Protein AF-A0A533VZ09-F1 (afdb_monomer)

Foldseek 3Di:
DDDDDDDDDPVVVVVLVVQDDDPDDSVRSVVCVVVVPPDPCVCPCVCVPPPVVVVVVVVVVVVVVVPDPPD

Sequence (71 aa):
MTSKNLSVKEDVYKKLREAKKGNESFSDVIERLLDGGHDLMAFAGILSRDKEFERVKSDIQQVRKRTVLRT

Radius of gyration: 22.59 Å; Cα contacts (8 Å, |Δi|>4): 14; chains: 1; bounding box: 42×36×55 Å

Secondary structure (DSSP, 8-state):
---------HHHHHHHHHH--TT--HHHHHHHHHHT---GGGGTTTTTT-HHHHHHHHHHHHHHHH-----

pLDDT: mean 85.28, std 9.62, range [54.0, 96.25]

Structure (mmCIF, N/CA/C/O backbone):
data_AF-A0A533VZ09-F1
#
_entry.id   AF-A0A533VZ09-F1
#
loop_
_atom_site.group_PDB
_atom_site.id
_atom_site.type_symbol
_atom_site.label_atom_id
_atom_site.label_alt_id
_atom_site.label_comp_id
_atom_site.label_asym_id
_atom_site.label_entity_id
_atom_site.label_seq_id
_atom_site.pdbx_PDB_ins_code
_atom_site.Cartn_x
_atom_site.Cartn_y
_atom_site.Cartn_z
_atom_site.occupancy
_atom_site.B_iso_or_equiv
_atom_site.auth_seq_id
_atom_site.auth_comp_id
_atom_site.auth_asym_id
_atom_site.auth_atom_id
_atom_site.pdbx_PDB_model_num
ATOM 1 N N . MET A 1 1 ? 2.171 15.963 21.982 1.00 58.31 1 MET A N 1
ATOM 2 C CA . MET A 1 1 ? 1.198 15.387 21.031 1.00 58.31 1 MET A CA 1
ATOM 3 C C . MET A 1 1 ? -0.183 15.443 21.650 1.00 58.31 1 MET A C 1
ATOM 5 O O . MET A 1 1 ? -0.329 15.036 22.795 1.00 58.31 1 MET A O 1
ATOM 9 N N . THR A 1 2 ? -1.169 15.967 20.927 1.00 81.00 2 THR A N 1
ATOM 10 C CA . THR A 1 2 ? -2.573 15.943 21.359 1.00 81.00 2 THR A CA 1
ATOM 11 C C . THR A 1 2 ? -3.165 14.595 20.974 1.00 81.00 2 THR A C 1
ATOM 13 O O . THR A 1 2 ? -3.183 14.258 19.793 1.00 81.00 2 THR A O 1
ATOM 16 N N . SER A 1 3 ? -3.639 13.818 21.944 1.00 82.06 3 SER A N 1
ATOM 17 C CA . SER A 1 3 ? -4.374 12.589 21.656 1.00 82.06 3 SER A CA 1
ATOM 18 C C . SER A 1 3 ? -5.819 12.923 21.281 1.00 82.06 3 SER A C 1
ATOM 20 O O . SER A 1 3 ? -6.461 13.791 21.874 1.00 82.06 3 SER A O 1
ATOM 22 N N . LYS A 1 4 ? -6.335 12.240 20.260 1.00 86.38 4 LYS A N 1
ATOM 23 C CA . LYS A 1 4 ? -7.753 12.258 19.895 1.00 86.38 4 LYS A CA 1
ATOM 24 C C . LYS A 1 4 ? -8.250 10.820 19.865 1.00 86.38 4 LY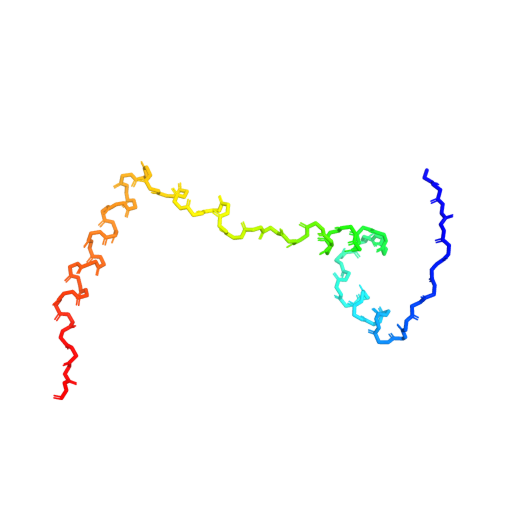S A C 1
ATOM 26 O O . LYS A 1 4 ? -7.541 9.933 19.399 1.00 86.38 4 LYS A O 1
ATOM 31 N N . ASN A 1 5 ? -9.466 10.603 20.352 1.00 89.50 5 ASN A N 1
ATOM 32 C CA . ASN A 1 5 ? -10.119 9.302 20.277 1.00 89.50 5 ASN A CA 1
ATOM 33 C C . ASN A 1 5 ? -10.794 9.159 18.908 1.00 89.50 5 ASN A C 1
ATOM 35 O O . ASN A 1 5 ? -11.576 10.025 18.515 1.00 89.50 5 ASN A O 1
ATOM 39 N N . LEU A 1 6 ? -10.502 8.069 18.197 1.00 87.56 6 LEU A N 1
ATOM 40 C CA . LEU A 1 6 ? -11.112 7.723 16.915 1.00 87.56 6 LEU A CA 1
ATOM 41 C C . LEU A 1 6 ? -11.787 6.357 17.043 1.00 87.56 6 LEU A C 1
ATOM 43 O O . LEU A 1 6 ? -11.149 5.383 17.432 1.00 87.56 6 LEU A O 1
ATOM 47 N N . SER A 1 7 ? -13.070 6.285 16.697 1.00 92.44 7 SER A N 1
ATOM 48 C CA . SER A 1 7 ? -13.769 5.004 16.564 1.00 92.44 7 SER A CA 1
ATOM 49 C C . SER A 1 7 ? -13.590 4.474 15.146 1.00 92.44 7 SER A C 1
ATOM 51 O O . SER A 1 7 ? -13.807 5.202 14.179 1.00 92.44 7 SER A O 1
ATOM 53 N N . VAL A 1 8 ? -13.208 3.206 15.017 1.00 92.12 8 VAL A N 1
ATOM 54 C CA . VAL A 1 8 ? -13.035 2.520 13.730 1.00 92.12 8 VAL A CA 1
ATOM 55 C C . VAL A 1 8 ? -13.898 1.265 13.689 1.00 92.12 8 VAL A C 1
ATOM 57 O O . VAL A 1 8 ? -14.252 0.712 14.728 1.00 92.12 8 VAL A O 1
ATOM 60 N N . LYS A 1 9 ? -14.244 0.804 12.484 1.00 96.25 9 LYS A N 1
ATOM 61 C CA . LYS A 1 9 ? -14.922 -0.489 12.321 1.00 96.25 9 LYS A CA 1
ATOM 62 C C . LYS A 1 9 ? -14.006 -1.617 12.800 1.00 96.25 9 LYS A C 1
ATOM 64 O O . LYS A 1 9 ? -12.794 -1.539 12.604 1.00 96.25 9 LYS A O 1
ATOM 69 N N . GLU A 1 10 ? -14.595 -2.686 13.325 1.00 95.12 10 GLU A N 1
ATOM 70 C CA . GLU A 1 10 ? -13.861 -3.866 13.801 1.00 95.12 10 GLU A CA 1
ATOM 71 C C . GLU A 1 10 ? -12.910 -4.429 12.731 1.00 95.12 10 GLU A C 1
ATOM 73 O O . GLU A 1 10 ? -11.738 -4.690 12.995 1.00 95.12 10 GLU A O 1
ATOM 78 N N . ASP A 1 11 ? -13.364 -4.515 11.479 1.00 96.19 11 ASP A N 1
ATOM 79 C CA . ASP A 1 11 ? -12.526 -5.007 10.380 1.00 96.19 11 ASP A CA 1
ATOM 80 C C . ASP A 1 11 ? -11.329 -4.091 10.090 1.00 96.19 11 ASP A C 1
ATOM 82 O O . ASP A 1 11 ? -10.256 -4.559 9.715 1.00 96.19 11 ASP A O 1
ATOM 86 N N . VAL A 1 12 ? -11.487 -2.776 10.275 1.00 93.44 12 VAL A N 1
ATOM 87 C CA . VAL A 1 12 ? -10.394 -1.806 10.108 1.00 93.44 12 VAL A CA 1
ATOM 88 C C . VAL A 1 12 ? -9.397 -1.943 11.253 1.00 93.44 12 VAL A C 1
ATOM 90 O O . VAL A 1 12 ? -8.193 -1.947 11.009 1.00 93.44 12 VAL A O 1
ATOM 93 N N . TYR A 1 13 ? -9.883 -2.120 12.483 1.00 94.00 13 TYR A N 1
ATOM 94 C CA . TYR A 1 13 ? -9.028 -2.391 13.634 1.00 94.00 13 TYR A CA 1
ATOM 95 C C . TYR A 1 13 ? -8.178 -3.652 13.423 1.00 94.00 13 TYR A C 1
ATOM 97 O O . TYR A 1 13 ? -6.963 -3.610 13.620 1.00 94.00 13 TYR A O 1
ATOM 105 N N . LYS A 1 14 ? -8.784 -4.747 12.941 1.00 94.44 14 LYS A N 1
ATOM 106 C CA . LYS A 1 14 ? -8.065 -5.989 12.612 1.00 94.44 14 LYS A CA 1
ATOM 107 C C . LYS A 1 14 ? -6.971 -5.760 11.571 1.00 94.44 14 LYS A C 1
ATOM 109 O O . LYS A 1 14 ? -5.831 -6.141 11.813 1.00 94.44 14 LYS A O 1
ATOM 114 N N . LYS A 1 15 ? -7.280 -5.053 10.479 1.00 93.44 15 LYS A N 1
ATOM 115 C CA . LYS A 1 15 ? -6.289 -4.708 9.443 1.00 93.44 15 LYS A CA 1
ATOM 116 C C . LYS A 1 15 ? -5.130 -3.878 9.992 1.00 93.44 15 LYS A C 1
ATOM 118 O O . LYS A 1 15 ? -3.980 -4.148 9.668 1.00 93.44 15 LYS A O 1
ATOM 123 N N . LEU A 1 16 ? -5.412 -2.888 10.839 1.00 92.50 16 LEU A N 1
ATOM 124 C CA . LEU A 1 16 ? -4.368 -2.076 11.474 1.00 92.50 16 LEU A CA 1
ATOM 125 C C . LEU A 1 16 ? -3.508 -2.907 12.429 1.00 92.50 16 LEU A C 1
ATOM 127 O O . LEU A 1 16 ? -2.296 -2.716 12.493 1.00 92.50 16 LEU A O 1
ATOM 131 N N . ARG A 1 17 ? -4.120 -3.850 13.152 1.00 91.69 17 ARG A N 1
ATOM 132 C CA . ARG A 1 17 ? -3.415 -4.772 14.044 1.00 91.69 17 ARG A CA 1
ATOM 133 C C . ARG A 1 17 ? -2.506 -5.732 13.275 1.00 91.69 17 ARG A C 1
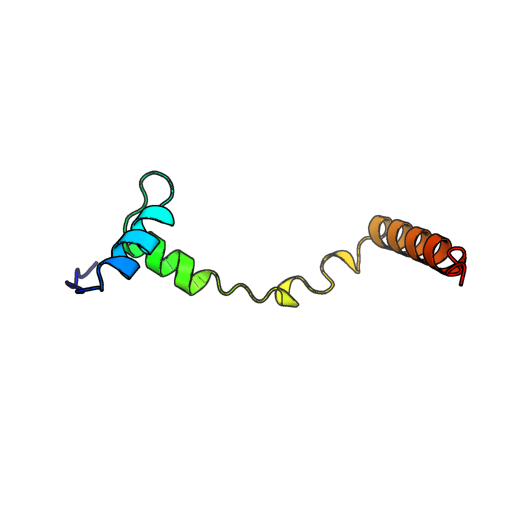ATOM 135 O O . ARG A 1 17 ? -1.397 -5.978 13.728 1.00 91.69 17 ARG A O 1
ATOM 142 N N . GLU A 1 18 ? -2.951 -6.251 12.135 1.00 92.94 18 GLU A N 1
ATOM 143 C CA . GLU A 1 18 ? -2.146 -7.108 11.251 1.00 92.94 18 GLU A CA 1
ATOM 144 C C . GLU A 1 18 ? -1.018 -6.335 10.563 1.00 92.94 18 GLU A C 1
ATOM 146 O O . GLU A 1 18 ? 0.086 -6.847 10.406 1.00 92.94 18 GLU A O 1
ATOM 151 N N . ALA A 1 19 ? -1.274 -5.080 10.185 1.00 89.69 19 ALA A N 1
ATOM 152 C CA . ALA A 1 19 ? -0.272 -4.206 9.588 1.00 89.69 19 ALA A CA 1
ATOM 153 C C . ALA A 1 19 ? 0.812 -3.761 10.581 1.00 89.69 19 ALA A C 1
ATOM 155 O O . ALA A 1 19 ? 1.830 -3.222 10.137 1.00 89.69 19 ALA A O 1
ATOM 156 N N . LYS A 1 20 ? 0.592 -3.963 11.887 1.00 92.25 20 LYS A N 1
ATOM 157 C CA . LYS A 1 20 ? 1.470 -3.535 12.973 1.00 92.25 20 LYS A CA 1
ATOM 158 C C . LYS A 1 20 ? 2.796 -4.308 12.969 1.00 92.25 20 LYS A C 1
ATOM 160 O O . LYS A 1 20 ? 2.816 -5.534 13.038 1.00 92.25 20 LYS A O 1
ATOM 165 N N . LYS A 1 21 ? 3.917 -3.593 12.958 1.00 89.50 21 LYS A N 1
ATOM 166 C CA . LYS A 1 21 ? 5.286 -4.117 12.970 1.00 89.50 21 LYS A CA 1
ATOM 167 C C . LYS A 1 21 ? 5.971 -3.823 14.303 1.00 89.50 21 LYS A C 1
ATOM 169 O O . LYS A 1 21 ? 6.131 -2.672 14.703 1.00 89.50 21 LYS A O 1
ATOM 174 N N . GLY A 1 22 ? 6.424 -4.876 14.983 1.00 86.06 22 GLY A N 1
ATOM 175 C CA . GLY A 1 22 ? 7.163 -4.757 16.241 1.00 86.06 22 GLY A CA 1
ATOM 176 C C . GLY A 1 22 ? 6.364 -4.021 17.319 1.00 86.06 22 GLY A C 1
ATOM 177 O O . GLY A 1 22 ? 5.243 -4.412 17.643 1.00 86.06 22 GLY A O 1
ATOM 178 N N . ASN A 1 23 ? 6.953 -2.955 17.866 1.00 85.94 23 ASN A N 1
ATOM 179 C CA . ASN A 1 23 ? 6.386 -2.187 18.975 1.00 85.94 23 ASN A CA 1
ATOM 180 C C . ASN A 1 23 ? 5.818 -0.817 18.552 1.00 85.94 23 ASN A C 1
ATOM 182 O O . ASN A 1 23 ? 5.723 0.080 19.386 1.00 85.94 23 ASN A O 1
ATOM 186 N N . GLU A 1 24 ? 5.465 -0.640 17.272 1.00 88.88 24 GLU A N 1
ATOM 187 C CA . GLU A 1 24 ? 4.911 0.628 16.765 1.00 88.88 24 GLU A CA 1
ATOM 188 C C . GLU A 1 24 ? 3.559 0.975 17.425 1.00 88.88 24 GLU A C 1
ATOM 190 O O . GLU A 1 24 ? 2.856 0.102 17.937 1.00 88.88 24 GLU A O 1
ATOM 195 N N . SER A 1 25 ? 3.173 2.246 17.484 1.00 91.75 25 SER A N 1
ATOM 196 C CA . SER A 1 25 ? 1.834 2.654 17.923 1.00 91.75 25 SER A CA 1
ATOM 197 C C . SER A 1 25 ? 0.847 2.613 16.754 1.00 91.75 25 SER A C 1
ATOM 199 O O . SER A 1 25 ? 1.246 2.639 15.594 1.00 91.75 25 SER A O 1
ATOM 201 N N . PHE A 1 26 ? -0.462 2.568 17.028 1.00 91.19 26 PHE A N 1
ATOM 202 C CA . PHE A 1 26 ? -1.464 2.651 15.952 1.00 91.19 26 PHE A CA 1
ATOM 203 C C . PHE A 1 26 ? -1.370 3.960 15.160 1.00 91.19 26 PHE A C 1
ATOM 205 O O . PHE A 1 26 ? -1.650 3.952 13.965 1.00 91.19 26 PHE A O 1
ATOM 212 N N . SER A 1 27 ? -0.949 5.054 15.801 1.00 90.06 27 SER A N 1
ATOM 213 C CA . SER A 1 27 ? -0.681 6.317 15.115 1.00 90.06 27 SER A CA 1
ATOM 214 C C . SER A 1 27 ? 0.447 6.163 14.095 1.00 90.06 27 SER A C 1
ATOM 216 O O . SER A 1 27 ? 0.267 6.569 12.954 1.00 90.06 27 SER A O 1
ATOM 218 N N . ASP A 1 28 ? 1.536 5.480 14.463 1.00 90.62 28 ASP A N 1
ATOM 219 C CA . ASP A 1 28 ? 2.679 5.243 13.567 1.00 90.62 28 ASP A CA 1
ATOM 220 C C . ASP A 1 28 ? 2.291 4.337 12.386 1.00 90.62 28 ASP A C 1
ATOM 222 O O . ASP A 1 28 ? 2.722 4.562 11.257 1.00 90.62 28 ASP A O 1
ATOM 226 N N . VAL A 1 29 ? 1.429 3.331 12.615 1.00 92.19 29 VAL A N 1
ATOM 227 C CA . VAL A 1 29 ? 0.880 2.498 11.526 1.00 92.19 29 VAL A CA 1
ATOM 228 C C . VAL A 1 29 ? 0.110 3.362 10.535 1.00 92.19 29 VAL A C 1
ATOM 230 O O . VAL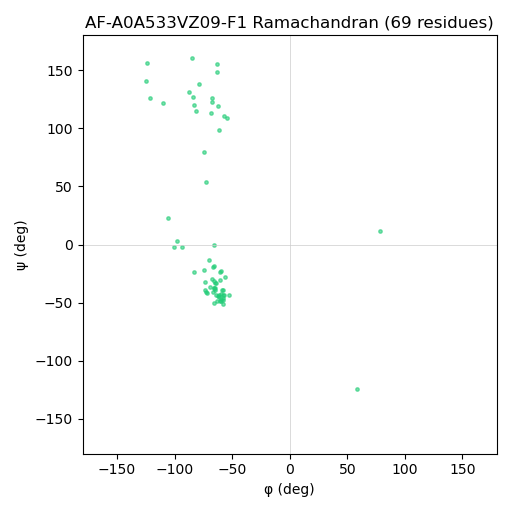 A 1 29 ? 0.287 3.218 9.327 1.00 92.19 29 VAL A O 1
ATOM 233 N N . ILE A 1 30 ? -0.773 4.226 11.043 1.00 89.81 30 ILE A N 1
ATOM 234 C CA . ILE A 1 30 ? -1.618 5.087 10.215 1.00 89.81 30 ILE A CA 1
ATOM 235 C C . ILE A 1 30 ? -0.745 6.050 9.414 1.00 89.81 30 ILE A C 1
ATOM 237 O O . ILE A 1 30 ? -0.916 6.127 8.204 1.00 89.81 30 ILE A O 1
ATOM 241 N N . GLU A 1 31 ? 0.210 6.717 10.057 1.00 89.38 31 GLU A N 1
ATOM 242 C CA . GLU A 1 31 ? 1.149 7.632 9.404 1.00 89.38 31 GLU A CA 1
ATOM 243 C C . GLU A 1 31 ? 1.940 6.913 8.307 1.00 89.38 31 GLU A C 1
ATOM 245 O O . GLU A 1 31 ? 1.858 7.292 7.145 1.00 89.38 31 GLU A O 1
ATOM 250 N N . ARG A 1 32 ? 2.550 5.761 8.611 1.00 87.88 32 ARG A N 1
ATOM 251 C CA . ARG A 1 32 ? 3.275 4.944 7.626 1.00 87.88 32 ARG A CA 1
ATOM 252 C C . ARG A 1 32 ? 2.408 4.485 6.453 1.00 87.88 32 ARG A C 1
ATOM 254 O O . ARG A 1 32 ? 2.903 4.365 5.336 1.00 87.88 32 ARG A O 1
ATOM 261 N N . LEU A 1 33 ? 1.149 4.122 6.695 1.00 87.00 33 LEU A N 1
ATOM 262 C CA . LEU A 1 33 ? 0.242 3.683 5.631 1.00 87.00 33 LEU A CA 1
ATOM 263 C C . LEU A 1 33 ? -0.237 4.853 4.765 1.00 87.00 33 LEU A C 1
ATOM 265 O O . LEU A 1 33 ? -0.455 4.654 3.573 1.00 87.00 33 LEU A O 1
ATOM 269 N N . LEU A 1 34 ? -0.390 6.043 5.348 1.00 85.75 34 LEU A N 1
ATOM 270 C CA . LEU A 1 34 ? -0.726 7.266 4.620 1.00 85.75 34 LEU A CA 1
ATOM 271 C C . LEU A 1 34 ? 0.474 7.787 3.817 1.00 85.75 34 LEU A C 1
ATOM 273 O O . LEU A 1 34 ? 0.306 8.172 2.662 1.00 85.75 34 LEU A O 1
ATOM 277 N N . ASP A 1 35 ? 1.677 7.704 4.382 1.00 81.50 35 ASP A N 1
ATOM 278 C CA . ASP A 1 35 ? 2.939 8.064 3.724 1.00 81.50 35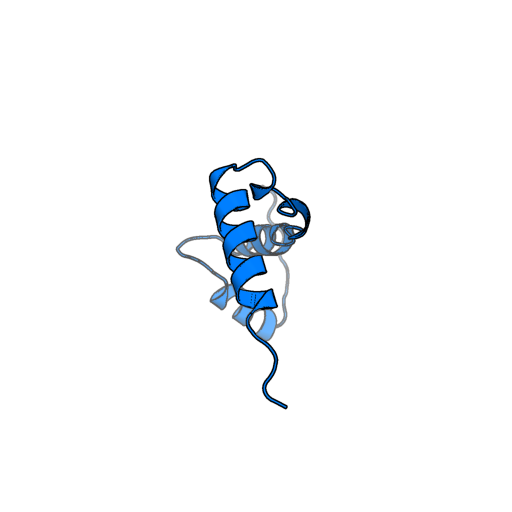 ASP A CA 1
ATOM 279 C C . ASP A 1 35 ? 3.381 7.021 2.687 1.00 81.50 35 ASP A C 1
ATOM 281 O O . ASP A 1 35 ? 4.128 7.323 1.758 1.00 81.50 35 ASP A O 1
ATOM 285 N N . GLY A 1 36 ? 2.890 5.783 2.816 1.00 62.53 36 GLY A N 1
ATOM 286 C CA . GLY A 1 36 ? 3.223 4.632 1.975 1.00 62.53 36 GLY A CA 1
ATOM 287 C C . GLY A 1 36 ? 2.766 4.732 0.517 1.00 62.53 36 GLY A C 1
ATOM 288 O O . GLY A 1 36 ? 3.052 3.830 -0.272 1.00 62.53 36 GLY A O 1
ATOM 289 N N . GLY A 1 37 ? 2.109 5.825 0.127 1.00 61.62 37 GLY A N 1
ATOM 290 C CA . GLY A 1 37 ? 1.915 6.210 -1.268 1.00 61.62 37 GLY A CA 1
ATOM 291 C C . GLY A 1 37 ? 3.208 6.721 -1.906 1.00 61.62 37 GLY A C 1
ATOM 292 O O . GLY A 1 37 ? 3.229 7.823 -2.446 1.00 61.62 37 GLY A O 1
ATOM 293 N N . HIS A 1 38 ? 4.301 5.956 -1.847 1.00 64.75 38 HIS A N 1
ATOM 294 C CA . HIS A 1 38 ? 5.476 6.286 -2.644 1.00 64.75 38 HIS A CA 1
ATOM 295 C C . HIS A 1 38 ? 5.128 6.065 -4.113 1.00 64.75 38 HIS A C 1
ATOM 297 O O . HIS A 1 38 ? 4.881 4.936 -4.542 1.00 64.75 38 HIS A O 1
ATOM 303 N N . ASP A 1 39 ? 5.093 7.154 -4.878 1.00 75.31 39 ASP A N 1
ATOM 304 C CA . ASP A 1 39 ? 4.964 7.091 -6.324 1.00 75.31 39 ASP A CA 1
ATOM 305 C C . ASP A 1 39 ? 6.121 6.253 -6.879 1.00 75.31 39 ASP A C 1
ATOM 307 O O . ASP A 1 39 ? 7.282 6.660 -6.833 1.00 75.31 39 ASP A O 1
ATOM 311 N N . LEU A 1 40 ? 5.817 5.058 -7.390 1.00 76.75 40 LEU A N 1
ATOM 312 C CA . LEU A 1 40 ? 6.820 4.186 -8.001 1.00 76.75 40 LEU A CA 1
ATOM 313 C C . LEU A 1 40 ? 7.506 4.873 -9.191 1.00 76.75 40 LEU A C 1
ATOM 315 O O . LEU A 1 40 ? 8.649 4.538 -9.509 1.00 76.75 40 LEU A O 1
ATOM 319 N N . MET A 1 41 ? 6.859 5.871 -9.807 1.00 81.38 41 MET A N 1
ATOM 320 C CA . MET A 1 41 ? 7.474 6.687 -10.853 1.00 81.38 41 MET A CA 1
ATOM 321 C C . MET A 1 41 ? 8.618 7.553 -10.330 1.00 81.38 41 MET A C 1
ATOM 323 O O . MET A 1 41 ? 9.492 7.907 -11.117 1.00 81.38 41 MET A O 1
ATOM 327 N N . ALA A 1 42 ? 8.712 7.808 -9.022 1.00 80.06 42 ALA A N 1
ATOM 328 C CA . ALA A 1 42 ? 9.879 8.465 -8.434 1.00 80.06 42 ALA A CA 1
ATOM 329 C C . ALA A 1 42 ? 11.178 7.662 -8.644 1.00 80.06 42 ALA A C 1
ATOM 331 O O . ALA A 1 42 ? 12.265 8.236 -8.658 1.00 80.06 42 ALA A O 1
ATOM 332 N N . PHE A 1 43 ? 11.084 6.344 -8.858 1.00 83.31 43 PHE A N 1
ATOM 333 C CA . PHE A 1 43 ? 12.227 5.479 -9.163 1.00 83.31 43 PHE A CA 1
ATOM 334 C C . PHE A 1 43 ? 12.461 5.292 -10.672 1.00 83.31 43 PHE A C 1
ATOM 336 O O . PHE A 1 43 ? 13.419 4.622 -11.073 1.00 83.31 43 PHE A O 1
ATOM 343 N N . ALA A 1 44 ? 11.613 5.866 -11.532 1.00 86.50 44 ALA A N 1
ATOM 344 C CA . ALA A 1 44 ? 11.741 5.721 -12.975 1.00 86.50 44 ALA A CA 1
ATOM 345 C C . ALA A 1 44 ? 13.069 6.321 -13.461 1.00 86.50 44 ALA A C 1
ATOM 347 O O . ALA A 1 44 ? 13.349 7.507 -13.310 1.00 86.50 44 ALA A O 1
ATOM 348 N N . GLY A 1 45 ? 13.906 5.478 -14.066 1.00 86.12 45 GLY A N 1
ATOM 349 C CA . GLY A 1 45 ? 15.199 5.895 -14.602 1.00 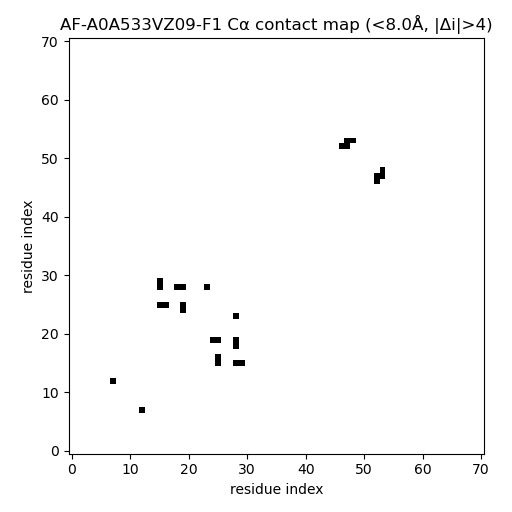86.12 45 GLY A CA 1
ATOM 350 C C . GLY A 1 45 ? 16.317 6.062 -13.569 1.00 86.12 45 GLY A C 1
ATOM 351 O O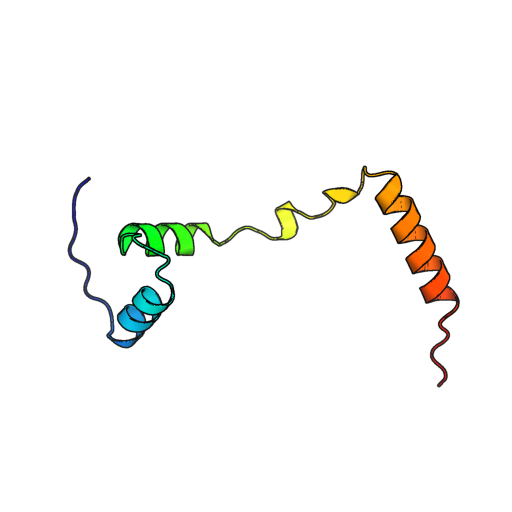 . GLY A 1 45 ? 17.382 6.561 -13.932 1.00 86.12 45 GLY A O 1
ATOM 352 N N . ILE A 1 46 ? 16.136 5.599 -12.324 1.00 89.94 46 ILE A N 1
ATOM 353 C CA . ILE A 1 46 ? 17.187 5.639 -11.288 1.00 89.94 46 ILE A CA 1
ATOM 354 C C . ILE A 1 46 ? 18.483 4.923 -11.718 1.00 89.94 46 ILE A C 1
ATOM 356 O O . ILE A 1 46 ? 19.574 5.325 -11.327 1.00 89.94 46 ILE A O 1
ATOM 360 N N . LEU A 1 47 ? 18.375 3.922 -12.599 1.00 87.88 47 LEU A N 1
ATOM 361 C CA . LEU A 1 47 ? 19.505 3.162 -13.150 1.00 87.88 47 LEU A CA 1
ATOM 362 C C . LEU A 1 47 ? 19.956 3.643 -14.541 1.00 87.88 47 LEU A C 1
ATOM 364 O O . LEU A 1 47 ? 20.871 3.070 -15.119 1.00 87.88 47 LEU A O 1
ATOM 368 N N . SER A 1 48 ? 19.360 4.703 -15.100 1.00 84.25 48 SER A N 1
ATOM 369 C CA . SER A 1 48 ? 19.648 5.148 -16.478 1.00 84.25 48 SER A CA 1
ATOM 370 C C . SER A 1 48 ? 21.074 5.671 -16.686 1.00 84.25 48 SER A C 1
ATOM 372 O O . SER A 1 48 ? 21.521 5.796 -17.823 1.00 84.25 48 SER A O 1
ATOM 374 N N . ARG A 1 49 ? 21.785 6.036 -15.612 1.00 83.94 49 ARG A N 1
ATOM 375 C CA . ARG A 1 49 ? 23.182 6.513 -15.670 1.00 83.94 49 ARG A CA 1
ATOM 376 C C . ARG A 1 49 ? 24.199 5.434 -15.302 1.00 83.94 49 ARG A C 1
ATOM 378 O O . ARG A 1 49 ? 25.400 5.697 -15.340 1.00 83.94 49 ARG A O 1
ATOM 385 N N . ASP A 1 50 ? 23.728 4.247 -14.939 1.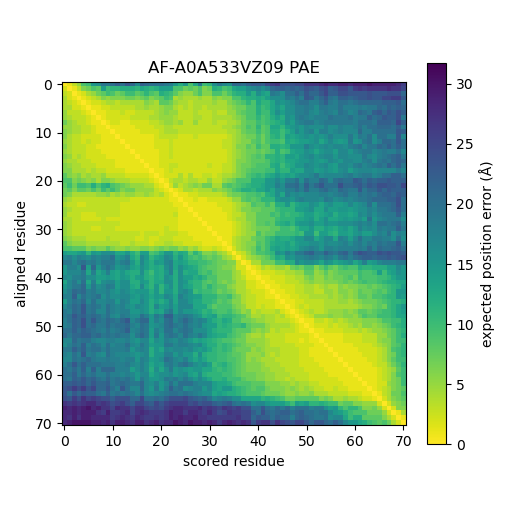00 90.19 50 ASP A N 1
ATOM 386 C CA . ASP A 1 50 ? 24.579 3.132 -14.565 1.00 90.19 50 ASP A CA 1
ATOM 387 C C . ASP A 1 50 ? 25.096 2.424 -15.829 1.00 90.19 50 ASP A C 1
ATOM 389 O O . ASP A 1 50 ? 24.342 1.858 -16.626 1.00 90.19 50 ASP A O 1
ATOM 393 N N . LYS A 1 51 ? 26.418 2.481 -16.024 1.00 86.44 51 LYS A N 1
ATOM 394 C CA . LYS A 1 51 ? 27.088 1.890 -17.189 1.00 86.44 51 LYS A CA 1
ATOM 395 C C . LYS A 1 51 ? 27.032 0.363 -17.186 1.00 86.44 51 LYS A C 1
ATOM 397 O O . LYS A 1 51 ? 27.065 -0.230 -18.263 1.00 86.44 51 LYS A O 1
ATOM 402 N N . GLU A 1 52 ? 26.987 -0.273 -16.020 1.00 89.25 52 GLU A N 1
ATOM 403 C CA . GLU A 1 52 ? 26.820 -1.723 -15.917 1.00 89.25 52 GLU A CA 1
ATOM 404 C C . GLU A 1 52 ? 25.387 -2.107 -16.276 1.00 89.25 52 GLU A C 1
ATOM 406 O O . GLU A 1 52 ? 25.170 -3.038 -17.055 1.00 89.25 52 GLU A O 1
ATOM 411 N N . PHE A 1 53 ? 24.411 -1.324 -15.813 1.00 89.69 53 PHE A N 1
ATOM 412 C CA . PHE A 1 53 ? 23.005 -1.570 -16.118 1.00 89.69 53 PHE A CA 1
ATOM 413 C C . PHE A 1 53 ? 22.683 -1.419 -17.610 1.00 89.69 53 PHE A C 1
ATOM 415 O O . PHE A 1 53 ? 21.929 -2.219 -18.164 1.00 89.69 53 PHE A O 1
ATOM 422 N N . GLU A 1 54 ? 23.298 -0.457 -18.302 1.00 88.00 54 GLU A N 1
ATOM 423 C CA . GLU A 1 54 ? 23.148 -0.330 -19.758 1.00 88.00 54 GLU A CA 1
ATOM 424 C C . GLU A 1 54 ? 23.725 -1.536 -20.524 1.00 88.00 54 GLU A C 1
ATOM 426 O O . GLU A 1 54 ? 23.149 -1.952 -21.532 1.00 88.00 54 GLU A O 1
ATOM 431 N N . ARG A 1 55 ? 24.797 -2.174 -20.026 1.00 90.19 55 ARG A N 1
ATOM 432 C CA . ARG A 1 55 ? 25.308 -3.430 -20.613 1.00 90.19 55 ARG A CA 1
ATOM 433 C C . ARG A 1 55 ? 24.302 -4.563 -20.447 1.00 90.19 55 ARG A C 1
ATOM 435 O O . ARG A 1 55 ? 23.915 -5.176 -21.438 1.00 90.19 55 ARG A O 1
ATOM 442 N N . VAL A 1 56 ? 23.805 -4.768 -19.226 1.00 91.62 56 VAL A N 1
ATOM 443 C CA . VAL A 1 56 ? 22.787 -5.791 -18.927 1.00 91.62 56 VAL A CA 1
ATOM 444 C C . VAL A 1 56 ? 21.532 -5.581 -19.778 1.00 91.62 56 VAL A C 1
ATOM 446 O O . VAL A 1 56 ? 20.990 -6.520 -20.359 1.00 91.62 56 VAL A O 1
ATOM 449 N N . LYS A 1 57 ? 21.079 -4.333 -19.906 1.00 89.81 57 LYS A N 1
ATOM 450 C CA . LYS A 1 57 ? 19.931 -3.962 -20.738 1.00 89.81 57 LYS A CA 1
ATOM 451 C C . LYS A 1 57 ? 20.166 -4.280 -22.213 1.00 89.81 57 LYS A C 1
ATOM 453 O O . LYS A 1 57 ? 19.263 -4.815 -22.859 1.00 89.81 57 LYS A O 1
ATOM 458 N N . SER A 1 58 ? 21.355 -3.982 -22.738 1.00 90.44 58 SER A N 1
ATOM 459 C CA . SER A 1 58 ? 21.742 -4.343 -24.105 1.00 90.44 58 SER A CA 1
ATOM 460 C C . SER A 1 58 ? 21.696 -5.860 -24.308 1.00 90.44 58 SER A C 1
ATOM 462 O O . SER A 1 58 ? 21.057 -6.330 -25.251 1.00 90.44 58 SER A O 1
ATOM 464 N N . ASP A 1 59 ? 22.264 -6.637 -23.385 1.00 92.25 59 ASP A N 1
ATOM 465 C CA . ASP A 1 59 ? 22.279 -8.102 -23.461 1.00 92.25 59 ASP A CA 1
ATOM 466 C C . ASP A 1 59 ? 20.859 -8.687 -23.455 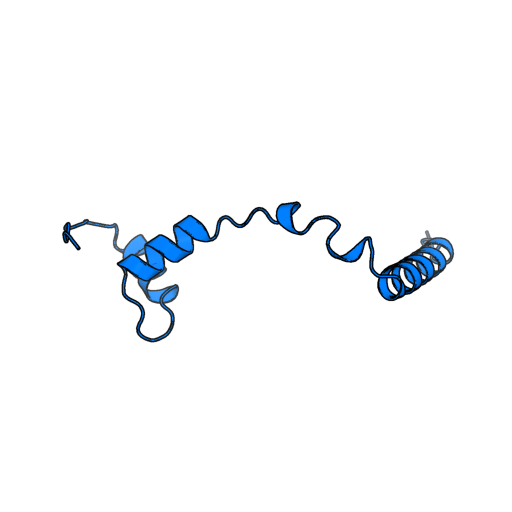1.00 92.25 59 ASP A C 1
ATOM 468 O O . ASP A 1 59 ? 20.512 -9.507 -24.311 1.00 92.25 59 ASP A O 1
ATOM 472 N N . ILE A 1 60 ? 19.985 -8.196 -22.568 1.00 91.00 60 ILE A N 1
ATOM 473 C CA . ILE A 1 60 ? 18.565 -8.581 -22.526 1.00 91.00 60 ILE A CA 1
ATOM 474 C C . ILE A 1 60 ? 17.877 -8.283 -23.864 1.00 91.00 60 ILE A C 1
ATOM 476 O O . ILE A 1 60 ? 17.105 -9.105 -24.365 1.00 91.00 60 ILE A O 1
ATOM 480 N N . GLN A 1 61 ? 18.136 -7.118 -24.465 1.00 89.56 61 GLN A N 1
ATOM 481 C CA . GLN A 1 61 ? 17.564 -6.764 -25.766 1.00 89.56 61 GLN A CA 1
ATOM 482 C C . GLN A 1 61 ? 18.060 -7.688 -26.882 1.00 89.56 61 GLN A C 1
ATOM 484 O O . GLN A 1 61 ? 17.269 -8.063 -27.748 1.00 89.56 61 GLN A O 1
ATOM 489 N N . GLN A 1 62 ? 19.336 -8.082 -26.866 1.00 91.38 62 GLN A N 1
ATOM 490 C CA . GLN A 1 62 ? 19.881 -9.034 -27.837 1.00 91.38 62 GLN A CA 1
ATOM 491 C C . GLN A 1 62 ? 19.229 -10.410 -27.704 1.00 91.38 62 GLN A C 1
ATOM 493 O O . GLN A 1 62 ? 18.843 -11.000 -28.714 1.00 91.38 62 GLN A O 1
ATOM 498 N N . VAL A 1 63 ? 19.036 -10.896 -26.474 1.00 89.19 63 VAL A N 1
ATOM 499 C CA . VAL A 1 63 ? 18.315 -12.151 -26.220 1.00 89.19 63 VAL A CA 1
ATOM 500 C C . VAL A 1 63 ? 16.878 -12.052 -26.731 1.00 89.19 63 VAL A C 1
ATOM 502 O O . VAL A 1 63 ? 16.457 -12.901 -27.510 1.00 89.19 63 VAL A O 1
ATOM 505 N N . ARG A 1 64 ? 16.148 -10.978 -26.399 1.00 85.50 64 ARG A N 1
ATOM 506 C CA . ARG A 1 64 ? 14.759 -10.782 -26.857 1.00 85.50 64 ARG A CA 1
ATOM 507 C C . ARG A 1 64 ? 14.612 -10.773 -28.376 1.00 85.50 64 ARG A C 1
ATOM 509 O O . ARG A 1 64 ? 13.652 -11.338 -28.879 1.00 85.50 64 ARG A O 1
ATOM 516 N N . LYS A 1 65 ? 15.549 -10.161 -29.105 1.00 85.38 65 LYS A N 1
ATOM 517 C CA . LYS A 1 65 ? 15.540 -10.157 -30.580 1.00 85.38 65 LYS A CA 1
ATOM 518 C C . LYS A 1 65 ? 15.746 -11.551 -31.173 1.00 85.38 65 LYS A C 1
ATOM 520 O O . LYS A 1 65 ? 15.252 -11.825 -32.260 1.00 85.38 65 LYS A O 1
ATOM 525 N N . ARG A 1 66 ? 16.499 -12.411 -30.482 1.00 81.19 66 ARG A N 1
ATOM 526 C CA . ARG A 1 66 ? 16.757 -13.797 -30.901 1.00 81.19 66 ARG A CA 1
ATOM 527 C C . ARG A 1 66 ? 15.628 -14.742 -30.505 1.00 81.19 66 ARG A C 1
ATOM 529 O O . ARG A 1 66 ? 15.450 -15.770 -31.151 1.00 81.19 66 ARG A O 1
ATOM 536 N N . THR A 1 67 ? 14.855 -14.388 -29.481 1.00 72.00 67 THR A N 1
ATOM 537 C CA . THR A 1 67 ? 13.628 -15.090 -29.111 1.00 72.00 67 THR A CA 1
ATOM 538 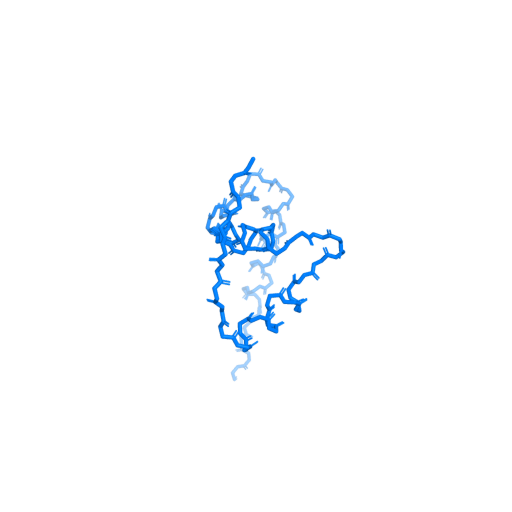C C . THR A 1 67 ? 12.526 -14.747 -30.108 1.00 72.00 67 THR A C 1
ATOM 540 O O . THR A 1 67 ? 11.653 -13.922 -29.854 1.00 72.00 67 THR A O 1
ATOM 543 N N . VAL A 1 68 ? 12.561 -15.393 -31.270 1.00 70.69 68 VAL A N 1
ATOM 544 C CA . VAL A 1 68 ? 11.388 -15.470 -32.139 1.00 70.69 68 VAL A CA 1
ATOM 545 C C . VAL A 1 68 ? 10.370 -16.336 -31.399 1.00 70.69 68 VAL A C 1
ATOM 547 O O . VAL A 1 68 ? 10.691 -17.463 -31.017 1.00 70.69 68 VAL A O 1
ATOM 550 N N . LEU A 1 69 ? 9.166 -15.816 -31.150 1.00 63.75 69 LEU A N 1
ATOM 551 C CA . LEU A 1 69 ? 8.041 -16.653 -30.734 1.00 63.75 69 LEU A CA 1
ATOM 552 C C . LEU A 1 69 ? 7.897 -17.750 -31.793 1.00 63.75 69 LEU A C 1
ATOM 554 O O . LEU A 1 69 ? 7.525 -17.463 -32.930 1.00 63.75 69 LEU A O 1
ATOM 558 N N . ARG A 1 70 ? 8.244 -18.991 -31.435 1.00 59.97 70 ARG A N 1
ATOM 559 C CA . ARG A 1 70 ? 7.849 -20.167 -32.213 1.00 59.97 70 ARG A CA 1
ATOM 560 C C . ARG A 1 70 ? 6.321 -20.172 -32.192 1.00 59.97 70 ARG A C 1
ATOM 562 O O . ARG A 1 70 ? 5.736 -20.503 -31.165 1.00 59.97 70 ARG A O 1
ATOM 569 N N . THR A 1 71 ? 5.730 -19.672 -33.272 1.00 54.00 71 THR A N 1
ATOM 570 C CA . THR A 1 71 ? 4.297 -19.785 -33.555 1.00 54.00 71 THR A CA 1
ATOM 571 C C . THR A 1 71 ? 4.072 -21.099 -34.278 1.00 54.00 71 THR A C 1
ATOM 573 O O . THR A 1 71 ? 4.958 -21.460 -35.089 1.00 54.00 71 THR A O 1
#

Mean predicted aligned error: 11.05 Å

Nearest PDB structures (foldseek):
  3b4s-assembly1_B  TM=2.694E-01  e=9.675E+00  Vibrio parahaemolyticus RIMD 2210633

Solvent-accessible surface area (backbone atoms only — not comparable to full-atom values): 4679 Å² total; per-residue (Å²): 135,87,87,77,93,78,92,72,56,69,70,56,50,51,51,54,59,69,68,53,61,92,87,63,50,73,66,54,48,50,51,52,61,67,63,61,70,66,60,70,68,80,56,65,64,75,58,74,82,38,71,67,54,52,52,55,52,50,53,53,52,55,52,53,70,68,58,65,81,87,123